Protein AF-A0A7S2LMG1-F1 (afdb_monomer)

Organism: NCBI:txid267567

Structure (mmCIF, N/CA/C/O backbone):
data_AF-A0A7S2LMG1-F1
#
_entry.id   AF-A0A7S2LMG1-F1
#
loop_
_atom_site.group_PDB
_atom_site.id
_atom_site.type_symbol
_atom_site.label_atom_id
_atom_site.label_alt_id
_atom_site.label_comp_id
_atom_si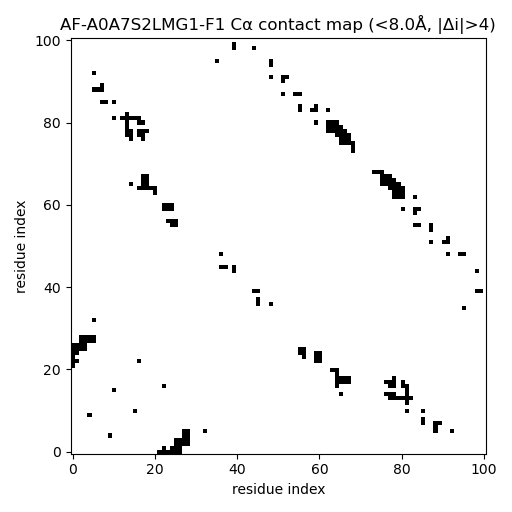te.label_asym_id
_atom_site.label_entity_id
_atom_site.label_seq_id
_atom_site.pdbx_PDB_ins_code
_atom_site.Cartn_x
_atom_site.Cartn_y
_atom_site.Cartn_z
_atom_site.occupancy
_atom_site.B_iso_or_equiv
_atom_site.auth_seq_id
_atom_site.auth_comp_id
_atom_site.auth_asym_id
_atom_site.auth_atom_id
_atom_site.pdbx_PDB_model_num
ATOM 1 N N . ARG A 1 1 ? -3.678 1.938 -12.629 1.00 93.81 1 ARG A N 1
ATOM 2 C CA . ARG A 1 1 ? -4.486 1.679 -11.411 1.00 93.81 1 ARG A CA 1
ATOM 3 C C . ARG A 1 1 ? -4.616 0.176 -11.259 1.00 93.81 1 ARG A C 1
ATOM 5 O O . ARG A 1 1 ? -4.777 -0.473 -12.285 1.00 93.81 1 ARG A O 1
ATOM 12 N N . ILE A 1 2 ? -4.534 -0.353 -10.044 1.00 94.94 2 ILE A N 1
ATOM 13 C CA . ILE A 1 2 ? -4.781 -1.773 -9.748 1.00 94.94 2 ILE A CA 1
ATOM 14 C C . ILE A 1 2 ? -5.670 -1.898 -8.515 1.00 94.94 2 ILE A C 1
ATOM 16 O O . ILE A 1 2 ? -5.698 -0.993 -7.686 1.00 94.94 2 ILE A O 1
ATOM 20 N N . THR A 1 3 ? -6.332 -3.040 -8.375 1.00 94.50 3 THR A N 1
ATOM 21 C CA . THR A 1 3 ? -7.060 -3.412 -7.161 1.00 94.50 3 THR A CA 1
ATOM 22 C C . THR A 1 3 ? -6.422 -4.668 -6.592 1.00 94.50 3 THR A C 1
ATOM 24 O O . THR A 1 3 ? -6.215 -5.632 -7.332 1.00 94.50 3 THR A O 1
ATOM 27 N N . ILE A 1 4 ? -6.087 -4.665 -5.303 1.00 92.69 4 ILE A N 1
ATOM 28 C CA . ILE A 1 4 ? -5.397 -5.786 -4.657 1.00 92.69 4 ILE A CA 1
ATOM 29 C C . ILE A 1 4 ? -6.072 -6.192 -3.343 1.00 92.69 4 ILE A C 1
ATOM 31 O O . ILE A 1 4 ? -6.645 -5.353 -2.642 1.00 92.69 4 ILE A O 1
ATOM 35 N N . PRO A 1 5 ? -6.015 -7.483 -2.974 1.00 91.69 5 PRO A N 1
ATOM 36 C CA . PRO A 1 5 ? -6.394 -7.900 -1.635 1.00 91.69 5 PRO A CA 1
ATOM 37 C C . PRO A 1 5 ? -5.356 -7.411 -0.616 1.00 91.69 5 PRO A C 1
ATOM 39 O O . PRO A 1 5 ? -4.156 -7.370 -0.902 1.00 91.69 5 PRO A O 1
ATOM 42 N N . LEU A 1 6 ? -5.805 -7.109 0.602 1.00 91.62 6 LEU A N 1
ATOM 43 C CA . LEU A 1 6 ? -4.916 -6.800 1.719 1.00 91.62 6 LEU A CA 1
ATOM 44 C C . LEU A 1 6 ? -4.289 -8.094 2.260 1.00 91.62 6 LEU A C 1
ATOM 46 O O . LEU A 1 6 ? -4.776 -8.694 3.217 1.00 91.62 6 LEU A O 1
ATOM 50 N N . LYS A 1 7 ? -3.230 -8.565 1.602 1.00 90.94 7 LYS A N 1
ATOM 51 C CA . LYS A 1 7 ? -2.543 -9.808 1.959 1.00 90.94 7 LYS A CA 1
ATOM 52 C C . LYS A 1 7 ? -1.043 -9.679 1.717 1.00 90.94 7 LYS A C 1
ATOM 54 O O . LYS A 1 7 ? -0.614 -9.266 0.641 1.00 90.94 7 LYS A O 1
ATOM 59 N N . ASP A 1 8 ? -0.251 -10.050 2.721 1.00 87.88 8 ASP A N 1
ATOM 60 C CA . ASP A 1 8 ? 1.208 -10.068 2.598 1.00 87.88 8 ASP A CA 1
ATOM 61 C C . ASP A 1 8 ? 1.659 -11.126 1.579 1.00 87.88 8 ASP A C 1
ATOM 63 O O . ASP A 1 8 ? 0.982 -12.134 1.358 1.00 87.88 8 ASP A O 1
ATOM 67 N N . ASN A 1 9 ? 2.812 -10.888 0.954 1.00 88.94 9 ASN A N 1
ATOM 68 C CA . ASN A 1 9 ? 3.407 -11.758 -0.069 1.00 88.94 9 ASN A CA 1
ATOM 69 C C . ASN A 1 9 ? 2.533 -11.988 -1.324 1.00 88.94 9 ASN A C 1
ATOM 71 O O . ASN A 1 9 ? 2.741 -12.957 -2.046 1.00 88.94 9 ASN A O 1
ATOM 75 N N . MET A 1 10 ? 1.567 -11.103 -1.609 1.00 91.62 10 MET A N 1
ATOM 76 C CA . MET A 1 10 ? 0.825 -11.102 -2.884 1.00 91.62 10 MET A CA 1
ATOM 77 C C . MET A 1 10 ? 1.685 -10.673 -4.075 1.00 91.62 10 MET A C 1
ATOM 79 O O . MET A 1 10 ? 1.464 -11.124 -5.193 1.00 91.62 10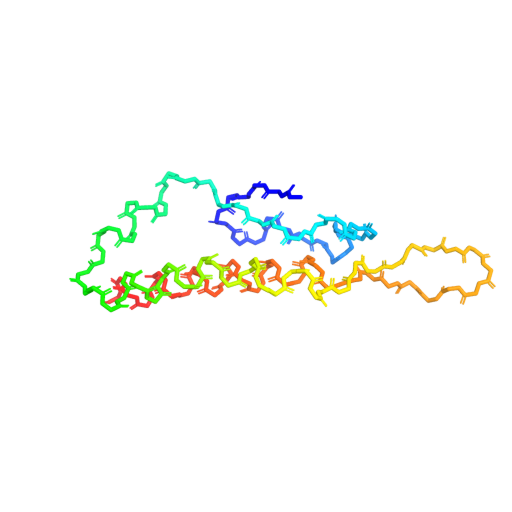 MET A O 1
ATOM 83 N N . ILE A 1 11 ? 2.642 -9.783 -3.825 1.00 93.25 11 ILE A N 1
ATOM 84 C CA . ILE A 1 11 ? 3.643 -9.334 -4.788 1.00 93.25 11 ILE A CA 1
ATOM 85 C C . ILE A 1 11 ? 4.955 -9.957 -4.321 1.00 93.25 11 ILE A C 1
ATOM 87 O O . ILE A 1 11 ? 5.380 -9.692 -3.196 1.00 93.25 11 ILE A O 1
ATOM 91 N N . THR A 1 12 ? 5.557 -10.821 -5.133 1.00 92.38 12 THR A N 1
ATOM 92 C CA . THR A 1 12 ? 6.757 -11.587 -4.753 1.00 92.38 12 THR A CA 1
ATOM 93 C C . THR A 1 12 ? 8.026 -11.057 -5.399 1.00 92.38 12 THR A C 1
ATOM 95 O O . THR A 1 12 ? 9.080 -11.145 -4.783 1.00 92.38 12 THR A O 1
ATOM 98 N N . GLU A 1 13 ? 7.920 -10.471 -6.590 1.00 93.56 13 GLU A N 1
ATOM 99 C CA . GLU A 1 13 ? 9.062 -10.001 -7.380 1.00 93.56 13 GLU A CA 1
ATOM 100 C C . GLU A 1 13 ? 9.082 -8.471 -7.457 1.00 93.56 13 GLU A C 1
ATOM 102 O O . GLU A 1 13 ? 8.030 -7.822 -7.472 1.00 93.56 13 GLU A O 1
ATOM 107 N N . ASP A 1 14 ? 10.273 -7.882 -7.483 1.00 90.81 14 ASP A N 1
ATOM 108 C CA . ASP A 1 14 ? 10.466 -6.427 -7.400 1.00 90.81 14 ASP A CA 1
ATOM 109 C C . ASP A 1 14 ? 10.142 -5.744 -8.733 1.00 90.81 14 ASP A C 1
ATOM 111 O O . ASP A 1 14 ? 9.490 -4.702 -8.763 1.00 90.81 14 ASP A O 1
ATOM 115 N N . ASN A 1 15 ? 10.414 -6.434 -9.835 1.00 92.06 15 ASN A N 1
ATOM 116 C CA . ASN A 1 15 ? 10.061 -6.034 -11.193 1.00 92.06 15 ASN A CA 1
ATOM 117 C C . ASN A 1 15 ? 8.593 -6.329 -11.579 1.00 92.06 15 ASN A C 1
ATOM 119 O O . ASN A 1 15 ? 8.222 -6.131 -12.734 1.00 92.06 15 ASN A O 1
ATOM 123 N N . THR A 1 16 ? 7.720 -6.767 -10.654 1.00 94.69 16 THR A N 1
ATOM 124 C CA . THR A 1 16 ? 6.296 -7.070 -10.961 1.00 94.69 16 THR A CA 1
ATOM 125 C C . THR A 1 16 ? 5.577 -5.901 -11.651 1.00 94.69 16 THR A C 1
ATOM 127 O O . THR A 1 16 ? 4.652 -6.104 -12.437 1.00 94.69 16 THR A O 1
ATOM 130 N N . PHE A 1 17 ? 5.985 -4.669 -11.339 1.00 94.81 17 PHE A N 1
ATOM 131 C CA . PHE A 1 17 ? 5.431 -3.444 -11.918 1.00 94.81 17 PHE A CA 1
ATOM 132 C C . PHE A 1 17 ? 6.488 -2.626 -12.661 1.00 94.81 17 PHE A C 1
ATOM 134 O O . PHE A 1 17 ? 6.386 -1.396 -12.706 1.00 94.81 17 PHE A O 1
ATOM 141 N N . GLN A 1 18 ? 7.489 -3.305 -13.221 1.00 92.81 18 GLN A N 1
ATOM 142 C CA . GLN A 1 18 ? 8.479 -2.675 -14.079 1.00 92.81 18 GLN A CA 1
ATOM 143 C C . GLN A 1 18 ? 7.779 -1.991 -15.266 1.00 92.81 18 GLN A C 1
ATOM 145 O O . GLN A 1 18 ? 6.759 -2.482 -15.758 1.00 92.81 18 GLN A O 1
ATOM 150 N N . GLU A 1 19 ? 8.270 -0.819 -15.669 1.00 91.81 19 GLU A N 1
ATOM 151 C CA . GLU A 1 19 ? 7.748 0.023 -16.759 1.00 91.81 19 GLU A CA 1
ATOM 152 C C . GLU A 1 19 ? 6.281 0.475 -16.588 1.00 91.81 19 GLU A C 1
ATOM 154 O O . GLU A 1 19 ? 5.685 1.111 -17.461 1.00 91.81 19 GLU A O 1
ATOM 159 N N . CYS A 1 20 ? 5.663 0.217 -15.432 1.00 94.62 20 CYS A N 1
ATOM 160 C CA . CYS A 1 20 ? 4.285 0.609 -15.155 1.00 94.62 20 CYS A CA 1
ATOM 161 C C . CYS A 1 20 ? 4.182 2.083 -14.724 1.00 94.62 20 CYS A C 1
ATOM 163 O O . CYS A 1 20 ? 3.643 2.389 -13.660 1.00 94.62 20 CYS A O 1
ATOM 165 N N . GLU A 1 21 ? 4.644 3.032 -15.539 1.00 93.44 21 GLU A N 1
ATOM 166 C CA . GLU A 1 21 ? 4.635 4.477 -15.225 1.00 93.44 21 GLU A CA 1
ATOM 167 C C . GLU A 1 21 ? 3.236 5.024 -14.877 1.00 93.44 21 GLU A C 1
ATOM 169 O O . GLU A 1 21 ? 3.058 5.919 -14.044 1.00 93.44 21 GLU A O 1
ATOM 174 N N . ASN A 1 22 ? 2.202 4.435 -15.481 1.00 95.50 22 ASN A N 1
ATOM 175 C CA . ASN A 1 22 ? 0.801 4.795 -15.256 1.00 95.50 22 ASN A CA 1
ATOM 176 C C . ASN A 1 22 ? 0.188 4.130 -14.006 1.00 95.50 22 ASN A C 1
ATOM 178 O O . ASN A 1 22 ? -0.975 4.380 -13.654 1.00 95.50 22 ASN A O 1
ATOM 182 N N . LEU A 1 23 ? 0.949 3.294 -13.292 1.00 96.25 23 LEU A N 1
ATOM 183 C CA . LEU A 1 23 ? 0.564 2.780 -11.985 1.00 96.25 23 LEU A CA 1
ATOM 184 C C . LEU A 1 23 ? 0.776 3.867 -10.928 1.00 96.25 23 LEU A C 1
ATOM 186 O O . LEU A 1 23 ? 1.857 4.036 -10.368 1.00 96.25 23 LEU A O 1
ATOM 190 N N . LYS A 1 24 ? -0.304 4.614 -10.689 1.00 96.00 24 LYS A N 1
ATOM 191 C CA . LYS A 1 24 ? -0.366 5.741 -9.746 1.00 96.00 24 LYS A CA 1
ATOM 192 C C . LYS A 1 24 ? -1.390 5.554 -8.627 1.00 96.00 24 LYS A C 1
ATOM 194 O O . LYS A 1 24 ? -1.407 6.341 -7.698 1.00 96.00 24 LYS A O 1
ATOM 199 N N . HIS A 1 25 ? -2.266 4.558 -8.758 1.00 96.81 25 HIS A N 1
ATOM 200 C CA . HIS A 1 25 ? -3.369 4.318 -7.831 1.00 96.81 25 HIS A CA 1
ATOM 201 C C . HIS A 1 25 ? -3.511 2.829 -7.526 1.00 96.81 25 HIS A C 1
ATOM 203 O O . HIS A 1 25 ? -3.471 2.005 -8.453 1.00 96.81 25 HIS A O 1
ATOM 209 N N . VAL A 1 26 ? -3.728 2.525 -6.252 1.00 94.75 26 VAL A N 1
ATOM 210 C CA . VAL A 1 26 ? -4.063 1.210 -5.715 1.00 94.75 26 VAL A CA 1
ATOM 211 C C . VAL A 1 26 ? -5.371 1.324 -4.946 1.00 94.75 26 VAL A C 1
ATOM 213 O O . VAL A 1 26 ? -5.518 2.195 -4.091 1.00 94.75 26 VAL A O 1
ATOM 216 N N . ASP A 1 27 ? -6.294 0.415 -5.231 1.00 92.94 27 ASP A N 1
ATOM 217 C CA . ASP A 1 27 ? -7.485 0.209 -4.413 1.00 92.94 27 ASP A CA 1
ATOM 218 C C . ASP A 1 27 ? -7.384 -1.106 -3.652 1.00 92.94 27 ASP A C 1
ATOM 220 O O . ASP A 1 27 ? -6.802 -2.086 -4.134 1.00 92.94 27 ASP A O 1
ATOM 224 N N . LEU A 1 28 ? -8.007 -1.139 -2.480 1.00 91.00 28 LEU A N 1
ATOM 225 C CA . LEU A 1 28 ? -8.213 -2.369 -1.730 1.00 91.00 28 LEU A CA 1
ATOM 226 C C . LEU A 1 28 ? -9.524 -3.028 -2.146 1.00 91.00 28 LEU A C 1
ATOM 228 O O . LEU A 1 28 ? -10.491 -2.368 -2.510 1.00 91.00 28 LEU A O 1
ATOM 232 N N . VAL A 1 29 ? -9.572 -4.352 -2.044 1.00 89.62 29 VAL A N 1
ATOM 233 C CA . VAL A 1 29 ? -10.838 -5.088 -2.120 1.00 89.62 29 VAL A CA 1
ATOM 234 C C . VAL A 1 29 ? -11.677 -4.759 -0.872 1.00 89.62 29 VAL A C 1
ATOM 236 O O . VAL A 1 29 ? -11.340 -5.172 0.237 1.00 89.62 29 VAL A O 1
ATOM 239 N N . GLU A 1 30 ? -12.769 -4.013 -1.061 1.00 71.50 30 GLU A N 1
ATOM 240 C CA . GLU A 1 30 ? -13.534 -3.281 -0.027 1.00 71.50 30 GLU A CA 1
ATOM 241 C C . GLU A 1 30 ? -14.421 -4.129 0.921 1.00 71.50 30 GLU A C 1
ATOM 243 O O . GLU A 1 30 ? -15.343 -3.620 1.545 1.00 71.50 30 GLU A O 1
ATOM 248 N N . GLY A 1 31 ? -14.171 -5.425 1.100 1.00 76.50 31 GLY A N 1
ATOM 249 C CA . GLY A 1 31 ? -14.987 -6.241 2.016 1.00 76.50 31 GLY A CA 1
ATOM 250 C C . GLY A 1 31 ? -14.510 -6.159 3.467 1.00 76.50 31 GLY A C 1
ATOM 251 O O . GLY A 1 31 ? -14.966 -5.368 4.289 1.00 76.50 31 G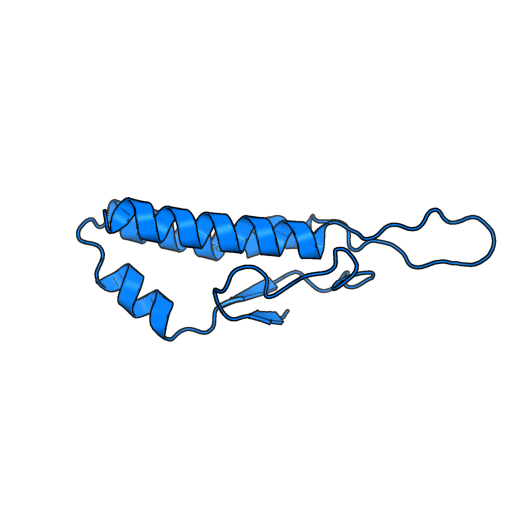LY A O 1
ATOM 252 N N . GLN A 1 32 ? -13.530 -7.001 3.774 1.00 78.31 32 GLN A N 1
ATOM 253 C CA . GLN A 1 32 ? -13.071 -7.268 5.136 1.00 78.31 32 GLN A CA 1
ATOM 254 C C . GLN A 1 32 ? -12.468 -6.043 5.845 1.00 78.31 32 GLN A C 1
ATOM 256 O O . GLN A 1 32 ? -12.515 -5.938 7.072 1.00 78.31 32 GLN A O 1
ATOM 261 N N . ILE A 1 33 ? -11.893 -5.107 5.087 1.00 85.94 33 ILE A N 1
ATOM 262 C CA . ILE A 1 33 ? -11.188 -3.954 5.651 1.00 85.94 33 ILE A CA 1
ATOM 263 C C . ILE A 1 33 ? -12.143 -2.904 6.230 1.00 85.94 33 ILE A C 1
ATOM 265 O O . ILE A 1 33 ? -11.885 -2.388 7.314 1.00 85.94 33 ILE A O 1
ATOM 269 N N . HIS A 1 34 ? -13.278 -2.636 5.578 1.00 85.75 34 HIS A N 1
ATOM 270 C CA . HIS A 1 34 ? -14.240 -1.647 6.072 1.00 85.75 34 HIS A CA 1
ATOM 271 C C . HIS A 1 34 ? -14.892 -2.098 7.380 1.00 85.75 34 HIS A C 1
ATOM 273 O O . HIS A 1 34 ? -15.018 -1.298 8.305 1.00 85.75 34 HIS A O 1
ATOM 279 N N . GLU A 1 35 ? -15.235 -3.385 7.493 1.00 88.06 35 GLU A N 1
ATOM 280 C CA . GLU A 1 35 ? -15.745 -3.970 8.740 1.00 88.06 35 GLU A CA 1
ATOM 281 C C . GLU A 1 35 ? -14.700 -3.902 9.860 1.00 88.06 35 GLU A C 1
ATOM 283 O O . GLU A 1 35 ? -15.017 -3.523 10.986 1.00 88.06 35 GLU A O 1
ATOM 288 N N . THR A 1 36 ? -13.436 -4.197 9.533 1.00 88.50 36 THR A N 1
ATOM 289 C CA . THR A 1 36 ? -12.313 -4.127 10.478 1.00 88.50 36 THR A CA 1
ATOM 290 C C . THR A 1 36 ? -12.132 -2.716 11.038 1.00 88.50 36 THR A C 1
ATOM 292 O O . THR A 1 36 ? -11.999 -2.558 12.249 1.00 88.50 36 THR A O 1
ATOM 295 N N . ILE A 1 37 ? -12.171 -1.688 10.184 1.00 89.50 37 ILE A N 1
ATOM 296 C CA . ILE A 1 37 ? -12.054 -0.283 10.605 1.00 89.50 37 ILE A CA 1
ATOM 297 C C . ILE A 1 37 ? -13.279 0.140 11.415 1.00 89.50 37 ILE A C 1
ATOM 299 O O . ILE A 1 37 ? -13.136 0.762 12.466 1.00 89.50 37 ILE A O 1
ATOM 303 N N . ALA A 1 38 ? -14.486 -0.212 10.966 1.00 89.31 38 ALA A N 1
ATOM 304 C CA . ALA A 1 38 ? -15.719 0.124 11.675 1.00 89.31 38 ALA A CA 1
ATOM 305 C C . ALA A 1 38 ? -15.772 -0.491 13.086 1.00 89.31 38 ALA A C 1
ATOM 307 O O . ALA A 1 38 ? -16.349 0.110 13.994 1.00 89.31 38 ALA A O 1
ATOM 308 N N . ALA A 1 39 ? -15.141 -1.653 13.280 1.00 92.00 39 ALA A N 1
ATOM 309 C CA . ALA A 1 39 ? -15.039 -2.331 14.568 1.00 92.00 39 ALA A CA 1
ATOM 310 C C . ALA A 1 39 ? -14.043 -1.679 15.549 1.00 92.00 39 ALA A C 1
ATOM 312 O O . ALA A 1 39 ? -14.093 -1.983 16.743 1.00 92.00 39 ALA A O 1
ATOM 313 N N . LEU A 1 40 ? -13.158 -0.781 15.095 1.00 91.81 40 LEU A N 1
ATOM 314 C CA . LEU A 1 40 ? -12.226 -0.077 15.983 1.00 91.81 40 LEU A CA 1
ATOM 315 C C . LEU A 1 40 ? -12.988 0.832 16.952 1.00 91.81 40 LEU A C 1
ATOM 317 O O . LEU A 1 40 ? -13.918 1.535 16.556 1.00 91.81 40 LEU A O 1
ATOM 321 N N . GLN A 1 41 ? -12.595 0.840 18.226 1.00 89.44 41 GLN A N 1
ATOM 322 C CA . GLN A 1 41 ? -13.350 1.533 19.277 1.00 89.44 41 GLN A CA 1
ATOM 323 C C . GLN A 1 41 ? -13.150 3.052 19.272 1.00 89.44 41 GLN A C 1
ATOM 325 O O . GLN A 1 41 ? -14.082 3.785 19.600 1.00 89.44 41 GLN A O 1
ATOM 330 N N . LEU A 1 42 ? -11.959 3.522 18.894 1.00 94.38 42 LEU A N 1
ATOM 331 C CA . LEU A 1 42 ? -11.608 4.938 18.927 1.00 94.38 42 LEU A CA 1
ATOM 332 C C . LEU A 1 42 ? -11.685 5.566 17.534 1.00 94.38 42 LEU A C 1
ATOM 334 O O . LEU A 1 42 ? -11.176 5.016 16.559 1.00 94.38 42 LEU A O 1
ATOM 338 N N . GLU A 1 43 ? -12.304 6.744 17.451 1.00 94.75 43 GLU A N 1
ATOM 339 C CA . GLU A 1 43 ? -12.414 7.517 16.208 1.00 94.75 43 GLU A CA 1
ATOM 340 C C . GLU A 1 43 ? -11.037 7.902 15.652 1.00 94.75 43 GLU A C 1
ATOM 342 O O . GLU A 1 43 ? -10.813 7.804 14.449 1.00 94.75 43 GLU A O 1
ATOM 347 N N . GLU A 1 44 ? -10.086 8.240 16.527 1.00 95.12 44 GLU A N 1
ATOM 348 C CA . GLU A 1 44 ? -8.694 8.506 16.148 1.00 95.12 44 GLU A CA 1
ATOM 349 C C . GLU A 1 44 ? -8.056 7.338 15.385 1.00 95.12 44 GLU A C 1
ATOM 351 O O . GLU A 1 44 ? -7.400 7.560 14.373 1.00 95.12 44 GLU A O 1
ATOM 356 N N . TRP A 1 45 ? -8.307 6.092 15.800 1.00 95.88 45 TRP A N 1
ATOM 357 C CA . TRP A 1 45 ? -7.751 4.911 15.135 1.00 95.88 45 TRP A CA 1
ATOM 358 C C . TRP A 1 45 ? -8.413 4.661 13.786 1.00 95.88 45 TRP A C 1
ATOM 360 O O . TRP A 1 45 ? -7.760 4.226 12.843 1.00 95.88 45 TRP A O 1
ATOM 370 N N . ARG A 1 46 ? -9.711 4.961 13.663 1.00 95.25 46 ARG A N 1
ATOM 371 C CA . ARG A 1 46 ? -10.412 4.884 12.373 1.00 95.25 46 ARG A CA 1
ATOM 372 C C . ARG A 1 46 ? -9.854 5.905 11.390 1.00 95.25 46 ARG A C 1
ATOM 374 O O . ARG A 1 46 ? -9.641 5.570 10.227 1.00 95.25 46 ARG A O 1
ATOM 381 N N . ASN A 1 47 ? -9.620 7.129 11.854 1.00 95.56 47 ASN A N 1
ATOM 382 C CA . ASN A 1 47 ? -9.062 8.198 11.034 1.00 95.56 47 ASN A CA 1
ATOM 383 C C . ASN A 1 47 ? -7.637 7.852 10.589 1.00 95.56 47 ASN A C 1
ATOM 385 O O . ASN A 1 47 ? -7.371 7.855 9.390 1.00 95.56 47 ASN A O 1
ATOM 389 N N . ASP A 1 48 ? -6.775 7.434 11.517 1.00 95.94 48 ASP A N 1
ATOM 390 C CA . ASP A 1 48 ? -5.407 7.011 11.204 1.00 95.94 48 ASP A CA 1
ATOM 391 C C . ASP A 1 48 ? -5.365 5.809 10.234 1.00 95.94 48 ASP A C 1
ATOM 393 O O . ASP A 1 48 ? -4.581 5.801 9.283 1.00 95.94 48 ASP A O 1
ATOM 397 N N . MET A 1 49 ? -6.260 4.823 10.385 1.00 94.69 49 MET A N 1
ATOM 398 C CA . MET A 1 49 ? -6.363 3.708 9.433 1.00 94.69 49 MET A CA 1
ATOM 399 C C . MET A 1 49 ? -6.786 4.151 8.029 1.00 94.69 49 MET A C 1
ATOM 401 O O . MET A 1 49 ? -6.255 3.640 7.042 1.00 94.69 49 MET A O 1
ATOM 405 N N . ASN A 1 50 ? -7.735 5.083 7.916 1.00 93.56 50 ASN A N 1
ATOM 406 C CA . ASN A 1 50 ? -8.156 5.618 6.619 1.00 93.56 50 ASN A CA 1
ATOM 407 C C . ASN A 1 50 ? -7.026 6.410 5.944 1.00 93.56 50 ASN A C 1
ATOM 409 O O . ASN A 1 50 ? -6.840 6.300 4.730 1.00 93.56 50 ASN A O 1
ATOM 413 N N . GLU A 1 51 ? -6.246 7.163 6.722 1.00 95.38 51 GLU A N 1
ATOM 414 C CA . GLU A 1 51 ? -5.049 7.851 6.233 1.00 95.38 51 GLU A CA 1
ATOM 415 C C . GLU A 1 51 ? -3.994 6.856 5.734 1.00 95.38 51 GLU A C 1
ATOM 417 O O . GLU A 1 51 ? -3.487 7.005 4.619 1.00 95.38 51 GLU A O 1
ATOM 422 N N . GLU A 1 52 ? -3.717 5.792 6.495 1.00 95.69 52 GLU A N 1
ATOM 423 C CA . GLU A 1 52 ? -2.774 4.743 6.095 1.00 95.69 52 GLU A CA 1
ATOM 424 C C . GLU A 1 52 ? -3.207 4.067 4.785 1.00 95.69 52 GLU A C 1
ATOM 426 O O . GLU A 1 52 ? -2.395 3.887 3.875 1.00 95.69 52 GLU A O 1
ATOM 431 N N . ILE A 1 53 ? -4.494 3.740 4.640 1.00 93.81 53 ILE A N 1
ATOM 432 C CA . ILE A 1 53 ? -5.045 3.144 3.414 1.00 93.81 53 ILE A CA 1
ATOM 433 C C . ILE A 1 53 ? -4.897 4.094 2.221 1.00 93.81 53 ILE A C 1
ATOM 435 O O . ILE A 1 53 ? -4.536 3.655 1.130 1.00 93.81 53 ILE A O 1
ATOM 439 N N . GLY A 1 54 ? -5.123 5.393 2.421 1.00 94.62 54 GLY A N 1
ATOM 440 C CA . GLY A 1 54 ? -4.969 6.403 1.375 1.00 94.62 54 GLY A CA 1
ATOM 441 C C . GLY A 1 54 ? -3.516 6.729 1.012 1.00 94.62 54 GLY A C 1
ATOM 442 O O . GLY A 1 54 ? -3.261 7.206 -0.098 1.00 94.62 54 GLY A O 1
ATOM 443 N N . SER A 1 55 ? -2.560 6.465 1.908 1.00 96.19 55 SER A N 1
ATOM 444 C CA . SER A 1 55 ? -1.164 6.912 1.779 1.00 96.19 55 SER A CA 1
ATOM 445 C C . SER A 1 55 ? -0.466 6.401 0.513 1.00 96.19 55 SER A C 1
ATOM 447 O O . SER A 1 55 ? 0.293 7.138 -0.123 1.00 96.19 55 SER A O 1
ATOM 449 N N . ILE A 1 56 ? -0.775 5.179 0.066 1.00 96.44 56 ILE A N 1
ATOM 450 C CA . ILE A 1 56 ? -0.156 4.597 -1.131 1.00 96.44 56 ILE A CA 1
ATOM 451 C C . ILE A 1 56 ? -0.439 5.415 -2.391 1.00 96.44 56 ILE A C 1
ATOM 453 O O . ILE A 1 56 ? 0.429 5.530 -3.251 1.00 96.44 56 ILE A O 1
ATOM 457 N N . ASN A 1 57 ? -1.611 6.046 -2.485 1.00 95.69 57 ASN A N 1
ATOM 458 C CA . ASN A 1 57 ? -1.988 6.852 -3.646 1.00 95.69 57 ASN A CA 1
ATOM 459 C C . ASN A 1 57 ? -1.236 8.191 -3.704 1.00 95.69 57 ASN A C 1
ATOM 461 O O . ASN A 1 57 ? -1.199 8.826 -4.755 1.00 95.69 57 ASN A O 1
ATOM 465 N N . GLN A 1 58 ? -0.599 8.602 -2.603 1.00 95.56 58 GLN A N 1
ATOM 466 C CA . GLN A 1 58 ? 0.298 9.760 -2.560 1.00 95.56 58 GLN A CA 1
ATOM 467 C C . GLN A 1 58 ? 1.743 9.370 -2.897 1.00 95.56 58 GLN A C 1
ATOM 469 O O . GLN A 1 58 ? 2.454 10.141 -3.535 1.00 95.56 58 GLN A O 1
ATOM 474 N N . ILE A 1 59 ? 2.162 8.165 -2.500 1.00 95.69 59 ILE A N 1
ATOM 475 C CA . ILE A 1 59 ? 3.535 7.666 -2.668 1.00 95.69 59 ILE A CA 1
ATOM 476 C C . ILE A 1 59 ? 3.756 7.125 -4.084 1.00 95.69 59 ILE A C 1
ATOM 478 O O . ILE A 1 59 ? 4.710 7.484 -4.765 1.00 95.69 59 ILE A O 1
ATOM 482 N N . LEU A 1 60 ? 2.863 6.260 -4.562 1.00 96.25 60 LEU A N 1
ATOM 483 C CA . LEU A 1 60 ? 3.049 5.509 -5.803 1.00 96.25 60 LEU A CA 1
ATOM 484 C C . LEU A 1 60 ? 3.291 6.367 -7.064 1.00 96.25 60 LEU A C 1
ATOM 486 O O . LEU A 1 60 ? 4.076 5.931 -7.913 1.00 96.25 60 LEU A O 1
ATOM 490 N N . PRO A 1 61 ? 2.677 7.561 -7.231 1.00 96.75 61 PRO A N 1
ATOM 491 C CA . PRO A 1 61 ? 2.945 8.423 -8.381 1.00 96.75 61 PRO A CA 1
ATOM 492 C C . PRO A 1 61 ? 4.387 8.927 -8.481 1.00 96.75 61 PRO A C 1
ATOM 494 O O . PRO A 1 61 ? 4.819 9.237 -9.588 1.00 96.75 61 PRO A O 1
ATOM 497 N N . THR A 1 62 ? 5.111 9.021 -7.362 1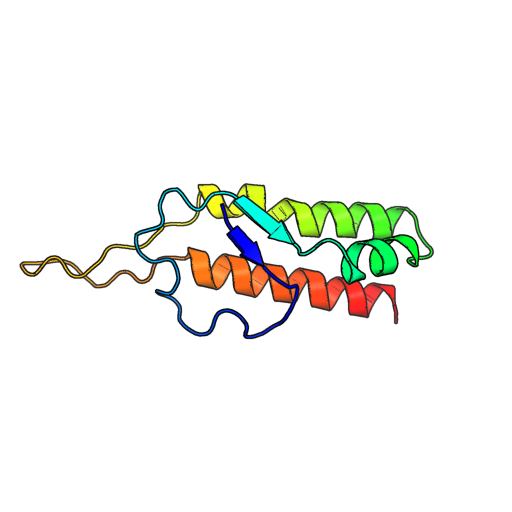.00 96.00 62 THR A N 1
ATOM 498 C CA . THR A 1 62 ? 6.506 9.493 -7.321 1.00 96.00 62 THR A CA 1
ATOM 499 C C . THR A 1 62 ? 7.518 8.351 -7.307 1.00 96.00 62 THR A C 1
ATOM 501 O O . THR A 1 62 ? 8.718 8.600 -7.312 1.00 96.00 62 THR A O 1
ATOM 504 N N . VAL A 1 63 ? 7.050 7.104 -7.237 1.00 96.06 63 VAL A N 1
ATOM 505 C CA . VAL A 1 63 ? 7.907 5.918 -7.223 1.00 96.06 63 VAL A CA 1
ATOM 506 C C . VAL A 1 63 ? 8.283 5.552 -8.652 1.00 96.06 63 VAL A C 1
ATOM 508 O O . VAL A 1 63 ? 7.394 5.374 -9.495 1.00 96.06 63 VAL A O 1
ATOM 511 N N . ASP A 1 64 ? 9.586 5.408 -8.882 1.00 93.75 64 ASP A N 1
ATOM 512 C CA . ASP A 1 64 ? 10.150 5.026 -10.169 1.00 93.75 64 ASP A CA 1
ATOM 513 C C . ASP A 1 64 ? 9.612 3.665 -10.639 1.00 93.75 64 ASP A C 1
ATOM 515 O O . ASP A 1 64 ? 9.403 2.746 -9.835 1.00 93.75 64 ASP A O 1
ATOM 519 N N . ALA A 1 65 ? 9.293 3.574 -11.929 1.00 93.25 65 ALA A N 1
ATOM 520 C CA . ALA A 1 65 ? 8.710 2.379 -12.526 1.00 93.25 65 ALA A CA 1
ATOM 521 C C . ALA A 1 65 ? 9.766 1.362 -12.967 1.00 93.25 65 ALA A C 1
ATOM 523 O O . ALA A 1 65 ? 9.383 0.286 -13.402 1.00 93.25 65 ALA A O 1
ATOM 524 N N . GLY A 1 66 ? 11.052 1.670 -12.852 1.00 91.00 66 GLY A N 1
ATOM 525 C CA . GLY A 1 66 ? 12.123 0.883 -13.427 1.00 91.00 66 GLY A CA 1
ATOM 526 C C . GLY A 1 66 ? 12.160 1.004 -14.946 1.00 91.00 66 GLY A C 1
ATOM 527 O O . GLY A 1 66 ? 11.254 1.547 -15.586 1.00 91.00 66 GLY A O 1
ATOM 528 N N . SER A 1 67 ? 13.210 0.444 -15.531 1.00 85.19 67 SER A N 1
ATOM 529 C CA . SER A 1 67 ? 13.383 0.336 -16.978 1.00 85.19 67 SER A CA 1
ATOM 530 C C 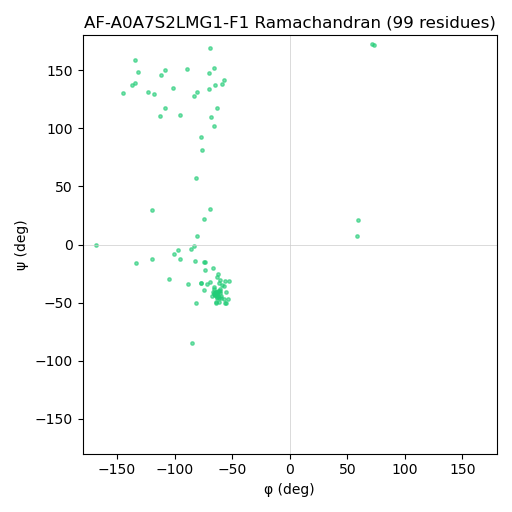. SER A 1 67 ? 13.843 -1.071 -17.343 1.00 85.19 67 SER A C 1
ATOM 532 O O . SER A 1 67 ? 14.638 -1.685 -16.626 1.00 85.19 67 SER A O 1
ATOM 534 N N . GLY A 1 68 ? 13.296 -1.610 -18.432 1.00 74.88 68 GLY A N 1
ATOM 535 C CA . GLY A 1 68 ? 13.683 -2.909 -18.958 1.00 74.88 68 GLY A CA 1
ATOM 536 C C . GLY A 1 68 ? 15.093 -2.916 -19.547 1.00 74.88 68 GLY A C 1
ATOM 537 O O . GLY A 1 68 ? 15.729 -1.883 -19.755 1.00 74.88 68 GLY A O 1
ATOM 538 N N . TRP A 1 69 ? 15.591 -4.120 -19.840 1.00 71.12 69 TRP A N 1
ATOM 539 C CA . TRP A 1 69 ? 16.858 -4.302 -20.550 1.00 71.12 69 TRP A CA 1
ATOM 540 C C . TRP A 1 69 ? 16.748 -3.766 -21.983 1.00 71.12 69 TRP A C 1
ATOM 542 O O . TRP A 1 69 ? 16.231 -4.464 -22.855 1.00 71.12 69 TRP A O 1
ATOM 552 N N . ASP A 1 70 ? 17.284 -2.573 -22.243 1.00 65.88 70 ASP A N 1
ATOM 553 C CA . ASP A 1 70 ? 17.531 -2.104 -23.609 1.00 65.88 70 ASP A CA 1
ATOM 554 C C . ASP A 1 70 ? 18.988 -2.423 -23.981 1.00 65.88 70 ASP A C 1
ATOM 556 O O . ASP A 1 70 ? 19.945 -1.941 -23.363 1.00 65.88 70 ASP A O 1
ATOM 560 N N . GLY A 1 71 ? 19.143 -3.358 -24.919 1.00 59.66 71 GLY A N 1
ATOM 561 C CA . GLY A 1 71 ? 20.292 -4.258 -25.080 1.00 59.66 71 GLY A CA 1
ATOM 562 C C . GLY A 1 71 ? 21.629 -3.666 -25.536 1.00 59.66 71 GLY A C 1
ATOM 563 O O . GLY A 1 71 ? 22.380 -4.392 -26.180 1.00 59.66 71 GLY A O 1
ATOM 564 N N . ASP A 1 72 ? 21.952 -2.413 -25.210 1.00 63.00 72 ASP A N 1
ATOM 565 C CA . ASP A 1 72 ? 23.239 -1.804 -25.585 1.00 63.00 72 ASP A CA 1
ATOM 566 C C . ASP A 1 72 ? 23.973 -1.033 -24.464 1.00 63.00 72 ASP A C 1
ATOM 568 O O . ASP A 1 72 ? 25.173 -0.804 -24.594 1.00 63.00 72 ASP A O 1
ATOM 572 N N . ALA A 1 73 ? 23.332 -0.665 -23.339 1.00 63.22 73 ALA A N 1
ATOM 573 C CA . ALA A 1 73 ? 24.036 -0.019 -22.206 1.00 63.22 73 ALA A CA 1
ATOM 574 C C . ALA A 1 73 ? 23.256 0.101 -20.872 1.00 63.22 73 ALA A C 1
ATOM 576 O O . ALA A 1 73 ? 23.792 0.679 -19.926 1.00 63.22 73 ALA A O 1
ATOM 577 N N . GLY A 1 74 ? 22.001 -0.355 -20.777 1.00 64.44 74 GLY A N 1
ATOM 578 C CA . GLY A 1 74 ? 21.156 -0.094 -19.602 1.00 64.44 74 GLY A CA 1
ATOM 579 C C . GLY A 1 74 ? 21.435 -1.023 -18.417 1.00 64.44 74 GLY A C 1
ATOM 580 O O . GLY A 1 74 ? 21.484 -2.240 -18.583 1.00 64.44 74 GLY A O 1
ATOM 581 N N . GLU A 1 75 ? 21.591 -0.458 -17.217 1.00 71.06 75 GLU A N 1
ATOM 582 C CA . GLU A 1 75 ? 21.494 -1.215 -15.964 1.00 71.06 75 GLU A CA 1
ATOM 583 C C . GLU A 1 75 ? 20.029 -1.611 -15.747 1.00 71.06 75 GLU A C 1
ATOM 585 O O . GLU A 1 75 ? 19.125 -0.801 -15.938 1.00 71.06 75 GLU A O 1
ATOM 590 N N . PHE A 1 76 ? 19.792 -2.872 -15.390 1.00 79.69 76 PHE A N 1
ATOM 591 C CA . PHE A 1 76 ? 18.457 -3.354 -15.060 1.00 79.69 76 PHE A CA 1
ATOM 592 C C . PHE A 1 76 ? 17.929 -2.619 -13.830 1.00 79.69 76 PHE A C 1
ATOM 594 O O . PHE A 1 76 ? 18.494 -2.765 -12.747 1.00 79.69 76 PHE A O 1
ATOM 601 N N . ASP A 1 77 ? 16.838 -1.877 -13.997 1.00 86.19 77 ASP A N 1
ATOM 602 C CA . ASP A 1 77 ? 16.161 -1.205 -12.894 1.00 86.19 77 ASP A CA 1
ATOM 603 C C . ASP A 1 77 ? 14.785 -1.834 -12.683 1.00 86.19 77 ASP A C 1
ATOM 605 O O . ASP A 1 77 ? 13.885 -1.707 -13.516 1.00 86.19 77 ASP A O 1
ATOM 609 N N . GLU A 1 78 ? 14.628 -2.536 -11.564 1.00 88.25 78 GLU A N 1
ATOM 610 C CA . GLU A 1 78 ? 13.383 -3.193 -11.153 1.00 88.25 78 GLU A CA 1
ATOM 611 C C . GLU A 1 78 ? 12.269 -2.183 -10.829 1.00 88.25 78 GLU A C 1
ATOM 613 O O . GLU A 1 78 ? 11.084 -2.531 -10.859 1.00 88.25 78 GLU A O 1
ATOM 618 N N . GLY A 1 79 ? 12.637 -0.929 -10.548 1.00 92.56 79 GLY A N 1
ATOM 619 C CA . GLY A 1 79 ? 11.738 0.097 -10.051 1.00 92.56 79 GLY A CA 1
ATOM 620 C C . GLY A 1 79 ? 11.339 -0.120 -8.590 1.00 92.56 79 GLY A C 1
ATOM 621 O O . GLY A 1 79 ? 11.603 -1.141 -7.958 1.00 92.56 79 GLY A O 1
ATOM 622 N N . GLY A 1 80 ? 10.650 0.865 -8.016 1.00 95.88 80 GLY A N 1
ATOM 623 C CA . GLY A 1 80 ? 10.255 0.831 -6.603 1.00 95.88 80 GLY A CA 1
ATOM 624 C C . GLY A 1 80 ? 8.803 0.415 -6.356 1.00 95.88 80 GLY A C 1
ATOM 625 O O . GLY A 1 80 ? 8.386 0.265 -5.205 1.00 95.88 80 GLY A O 1
ATOM 626 N N . LYS A 1 81 ? 7.979 0.287 -7.406 1.00 95.88 81 LYS A N 1
ATOM 627 C CA . LYS A 1 81 ? 6.512 0.215 -7.255 1.00 95.88 81 LYS A CA 1
ATOM 628 C C . LYS A 1 81 ? 6.057 -1.031 -6.501 1.00 95.88 81 LYS A C 1
ATOM 630 O O . LYS A 1 81 ? 5.215 -0.927 -5.608 1.00 95.88 81 LYS A O 1
ATOM 635 N N . ALA A 1 82 ? 6.638 -2.191 -6.805 1.00 96.12 82 ALA A N 1
ATOM 636 C CA . ALA A 1 82 ? 6.336 -3.434 -6.096 1.00 96.12 82 ALA A CA 1
ATOM 637 C C . ALA A 1 82 ? 6.691 -3.332 -4.609 1.00 96.12 82 ALA A C 1
ATOM 639 O O . ALA A 1 82 ? 5.879 -3.667 -3.742 1.00 96.12 82 ALA A O 1
ATOM 640 N N . GLN A 1 83 ? 7.876 -2.801 -4.307 1.00 95.88 83 GLN A N 1
ATOM 641 C CA . GLN A 1 83 ? 8.340 -2.623 -2.938 1.00 95.88 83 GLN A CA 1
ATOM 642 C C . GLN A 1 83 ? 7.448 -1.655 -2.155 1.00 95.88 83 GLN A C 1
ATOM 644 O O . GLN A 1 83 ? 7.051 -1.977 -1.033 1.00 95.88 83 GLN A O 1
ATOM 649 N N . ALA A 1 84 ? 7.085 -0.514 -2.748 1.00 96.81 84 ALA A N 1
ATOM 650 C CA . ALA A 1 84 ? 6.209 0.478 -2.130 1.00 96.81 84 ALA A CA 1
ATOM 651 C C . ALA A 1 84 ? 4.858 -0.135 -1.731 1.00 96.81 84 ALA A C 1
ATOM 653 O O . ALA A 1 84 ? 4.425 0.010 -0.588 1.00 96.81 84 ALA A O 1
ATOM 654 N N . ILE A 1 85 ? 4.235 -0.900 -2.634 1.00 96.88 85 ILE A N 1
ATOM 655 C CA . ILE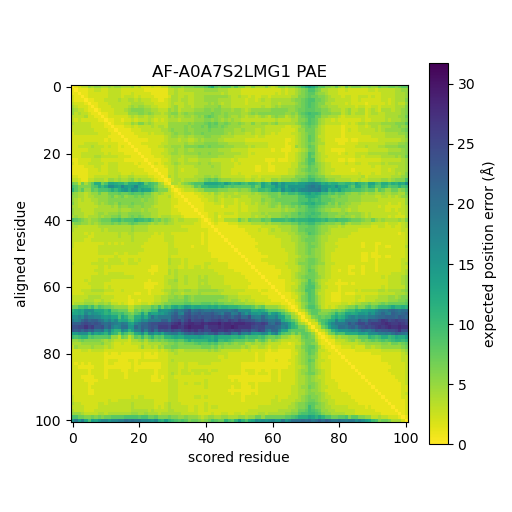 A 1 85 ? 2.952 -1.556 -2.361 1.00 96.88 85 ILE A CA 1
ATOM 656 C C . ILE A 1 85 ? 3.100 -2.622 -1.264 1.00 96.88 85 ILE A C 1
ATOM 658 O O . ILE A 1 85 ? 2.269 -2.678 -0.359 1.00 96.88 85 ILE A O 1
ATOM 662 N N . ARG A 1 86 ? 4.166 -3.436 -1.272 1.00 96.62 86 ARG A N 1
ATOM 663 C CA . ARG A 1 86 ? 4.408 -4.433 -0.206 1.00 96.62 86 ARG A CA 1
ATOM 664 C C . ARG A 1 86 ? 4.603 -3.792 1.164 1.00 96.62 86 ARG A C 1
ATOM 666 O O . ARG A 1 86 ? 4.055 -4.282 2.151 1.00 96.62 86 ARG A O 1
ATOM 673 N N . MET A 1 87 ? 5.394 -2.721 1.242 1.00 95.69 87 MET A N 1
ATOM 674 C CA . MET A 1 87 ? 5.629 -2.007 2.500 1.00 95.69 87 MET A CA 1
ATOM 675 C C . MET A 1 87 ? 4.337 -1.398 3.035 1.00 95.69 87 MET A C 1
ATOM 677 O O . MET A 1 87 ? 4.046 -1.544 4.221 1.00 95.69 87 MET A O 1
ATOM 681 N N . TRP A 1 88 ? 3.535 -0.804 2.154 1.00 97.00 88 TRP A N 1
ATOM 682 C CA . TRP A 1 88 ? 2.222 -0.278 2.500 1.00 97.00 88 TRP A CA 1
ATOM 683 C C . TRP A 1 88 ? 1.268 -1.368 3.016 1.00 97.00 88 TRP A C 1
ATOM 685 O O . TRP A 1 88 ? 0.735 -1.221 4.113 1.00 97.00 88 TRP A O 1
ATOM 695 N N . ILE A 1 89 ? 1.130 -2.509 2.322 1.00 95.62 89 ILE A N 1
ATOM 696 C CA . ILE A 1 89 ? 0.313 -3.647 2.798 1.00 95.62 89 ILE A CA 1
ATOM 697 C C . ILE A 1 89 ? 0.730 -4.064 4.216 1.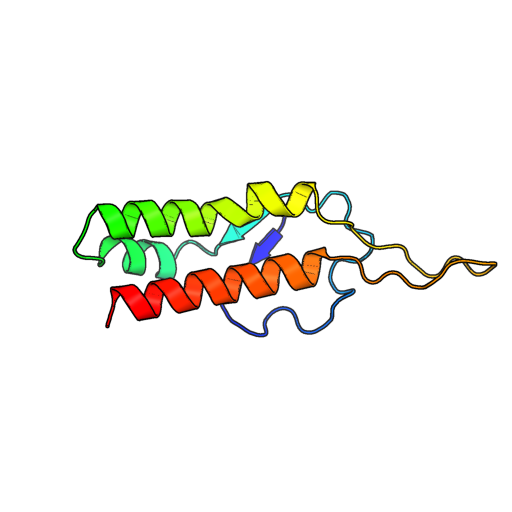00 95.62 89 ILE A C 1
ATOM 699 O O . ILE A 1 89 ? -0.117 -4.254 5.088 1.00 95.62 89 ILE A O 1
ATOM 703 N N . 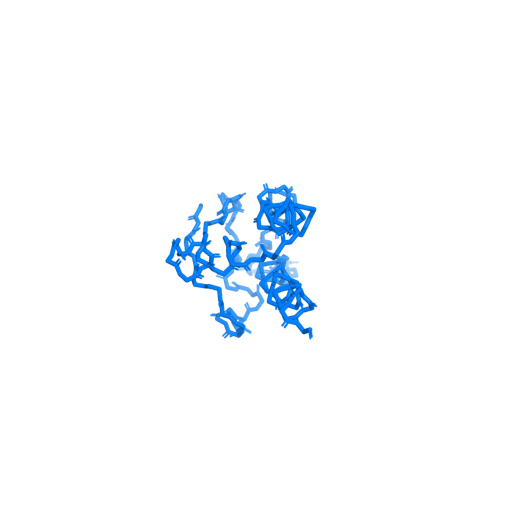ARG A 1 90 ? 2.038 -4.196 4.467 1.00 95.81 90 ARG A N 1
ATOM 704 C CA . ARG A 1 90 ? 2.566 -4.585 5.785 1.00 95.81 90 ARG A CA 1
ATOM 705 C C . ARG A 1 90 ? 2.298 -3.533 6.856 1.00 95.81 90 ARG A C 1
ATOM 707 O O . ARG A 1 90 ? 2.041 -3.903 7.999 1.00 95.81 90 ARG A O 1
ATOM 714 N N . SER A 1 91 ? 2.365 -2.254 6.500 1.00 95.62 91 SER A N 1
ATOM 715 C CA . SER A 1 91 ? 2.059 -1.142 7.401 1.00 95.62 91 SER A CA 1
ATOM 716 C C . SER A 1 91 ? 0.586 -1.163 7.820 1.00 95.62 91 SER A C 1
ATOM 718 O O . SER A 1 91 ? 0.296 -1.233 9.015 1.00 95.62 91 SER A O 1
ATOM 720 N N . VAL A 1 92 ? -0.332 -1.264 6.849 1.00 94.75 92 VAL A N 1
ATOM 721 C CA . VAL A 1 92 ? -1.779 -1.403 7.089 1.00 94.75 92 VAL A CA 1
ATOM 722 C C . VAL A 1 92 ? -2.067 -2.615 7.983 1.00 94.75 92 VAL A C 1
ATOM 724 O O . VAL A 1 92 ? -2.735 -2.483 9.008 1.00 94.75 92 VAL A O 1
ATOM 727 N N . LEU A 1 93 ? -1.525 -3.793 7.650 1.00 93.94 93 LEU A N 1
ATOM 728 C CA . LEU A 1 93 ? -1.718 -5.013 8.444 1.00 93.94 93 LEU A CA 1
ATOM 729 C C . LEU A 1 93 ? -1.187 -4.868 9.879 1.00 93.94 93 LEU A C 1
ATOM 731 O O . LEU A 1 93 ? -1.843 -5.300 10.825 1.00 93.94 93 LEU A O 1
ATOM 735 N N . ARG A 1 94 ? -0.017 -4.243 10.062 1.00 94.75 94 ARG A N 1
ATOM 736 C CA . ARG A 1 94 ? 0.568 -4.015 11.390 1.00 94.75 94 ARG A CA 1
ATOM 737 C C . ARG A 1 94 ? -0.294 -3.077 12.233 1.00 94.75 94 ARG A C 1
ATOM 739 O O . ARG A 1 94 ? -0.468 -3.350 13.419 1.00 94.75 94 ARG A O 1
ATOM 746 N N . LYS A 1 95 ? -0.830 -2.003 11.647 1.00 94.44 95 LYS A N 1
ATOM 747 C CA . LYS A 1 95 ? -1.713 -1.068 12.360 1.00 94.44 95 LYS A CA 1
ATOM 748 C C . LYS A 1 95 ? -3.029 -1.720 12.780 1.00 94.44 95 LYS A C 1
ATOM 750 O O . LYS A 1 95 ? -3.431 -1.553 13.926 1.00 94.44 95 LYS A O 1
ATOM 755 N N . ILE A 1 96 ? -3.637 -2.541 11.918 1.00 91.69 96 ILE A N 1
ATOM 756 C CA . ILE A 1 96 ? -4.836 -3.323 12.277 1.00 91.69 96 ILE A CA 1
ATOM 757 C C . ILE A 1 96 ? -4.570 -4.171 13.522 1.00 91.69 96 ILE A C 1
ATOM 759 O O . ILE A 1 96 ? -5.331 -4.103 14.482 1.00 91.69 96 ILE A O 1
AT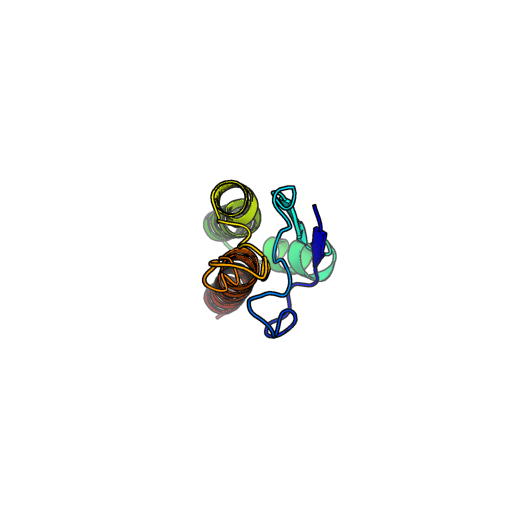OM 763 N N . VAL A 1 97 ? -3.465 -4.926 13.532 1.00 92.06 97 VAL A N 1
ATOM 764 C CA . VAL A 1 97 ? -3.087 -5.754 14.687 1.00 92.06 97 VAL A CA 1
ATOM 765 C C . VAL A 1 97 ? -2.851 -4.896 15.930 1.00 92.06 97 VAL A C 1
ATOM 767 O O . VAL A 1 97 ? -3.266 -5.283 17.015 1.00 92.06 97 VAL A O 1
ATOM 770 N N . HIS A 1 98 ? -2.215 -3.731 15.788 1.00 93.38 98 HIS A N 1
ATOM 771 C CA . HIS A 1 98 ? -1.947 -2.833 16.910 1.00 93.38 98 HIS A CA 1
ATOM 772 C C . HIS A 1 98 ? -3.223 -2.278 17.555 1.00 93.38 98 HIS A C 1
ATOM 774 O O . HIS A 1 98 ? -3.292 -2.218 18.777 1.00 93.38 98 HIS A O 1
ATOM 780 N N . TYR A 1 99 ? -4.226 -1.905 16.758 1.00 92.81 99 TYR A N 1
ATOM 781 C CA . TYR A 1 99 ? -5.484 -1.340 17.259 1.00 92.81 99 TYR A CA 1
ATOM 782 C C . TYR A 1 99 ? -6.501 -2.382 17.733 1.00 92.81 99 TYR A C 1
ATOM 784 O O . TYR A 1 99 ? -7.485 -2.031 18.381 1.00 92.81 99 TYR A O 1
ATOM 792 N N . GLN A 1 100 ? -6.293 -3.653 17.395 1.00 84.19 100 GLN A N 1
ATOM 793 C CA . GLN A 1 100 ? -7.116 -4.768 17.870 1.00 84.19 100 GLN A CA 1
ATOM 794 C C . GLN A 1 100 ? -6.534 -5.481 19.101 1.00 84.19 100 GLN A C 1
ATOM 796 O O . GLN A 1 100 ? -7.238 -6.303 19.690 1.00 84.19 100 GLN A O 1
ATOM 801 N N . ALA A 1 101 ? -5.270 -5.213 19.445 1.00 77.62 101 ALA A N 1
ATOM 802 C CA . ALA A 1 101 ? -4.580 -5.769 20.610 1.00 77.62 101 ALA A CA 1
ATOM 803 C C . ALA A 1 101 ? -5.043 -5.115 21.919 1.00 77.62 101 ALA A C 1
ATOM 805 O O . ALA A 1 101 ? -5.164 -5.864 22.916 1.00 77.62 101 ALA A O 1
#

pLDDT: mean 90.38, std 8.46, range [59.66, 97.0]

Solvent-accessible surface area (backbone atoms only — not comparable to full-atom values): 5858 Å² total; per-residue (Å²): 91,52,75,42,71,92,53,83,79,76,72,85,52,49,49,75,36,42,62,38,72,72,48,33,42,71,42,68,60,78,58,71,57,55,57,54,45,69,66,43,90,48,68,69,59,37,51,51,51,52,48,56,67,51,44,54,48,69,48,35,64,77,40,51,22,32,44,72,78,51,97,84,80,57,75,78,35,42,34,43,46,34,53,54,52,53,52,48,48,50,49,53,54,50,50,54,53,63,75,73,106

Radius of gyration: 15.76 Å; Cα contacts (8 Å, |Δi|>4): 130; chains: 1; bounding box: 40×22×46 Å

Secondary structure (DSSP, 8-state):
-EEE-S-TTS---GGGGTT-TT---EEE-TTHHHHHHHT-S-HHHHHHHHHHHHHHHHHGGGS---B---TTTPPPB--SHHHHHHHHHHHHHHHHHHHH-

Sequence (101 aa):
RITIPLKDNMITEDNTFQECENLKHVDLVEGQIHETIAALQLEEWRNDMNEEIGSINQILPTVDAGSGWDGDAGEFDEGGKAQAIRMWIRSVLRKIVHYQA

Mean predicted aligned error: 4.74 Å

Nearest PDB structures (foldseek):
  9gkz-assembly1_B  TM=2.959E-01  e=5.857E+00  Pseudomonas sp. M30-35

Foldseek 3Di:
DEEDELDAPPQPDLLPQAPVLVPLDYHYPPDPVVVLLVPQPDPVLSVVLVCLRCVSNVVQNVWFRWHPCPPPDDDGGSTCNSVSVNVSSVVSVVSSVVRVD